Protein AF-X1AH48-F1 (afdb_monomer_lite)

InterPro domains:
  IPR000189 Prokaryotic transglycosylase, active site [PS00922] (141-169)
  IPR008258 Transglycosylase SLT domain 1 [PF01464] (123-173)
  IPR023346 Lysozyme-like domain superfamily [SSF53955] (115-172)

pLDDT: mean 82.75, std 16.66, range [36.75, 97.62]

Radius of gyration: 17.1 Å; chains: 1; bounding box: 39×34×50 Å

Structure (mmCIF, N/CA/C/O backbone):
data_AF-X1AH48-F1
#
_entry.id   AF-X1AH48-F1
#
loop_
_atom_site.group_PDB
_atom_site.id
_atom_site.type_symbol
_atom_site.label_atom_id
_atom_site.label_alt_id
_atom_site.label_comp_id
_atom_site.label_asym_id
_atom_site.label_entity_id
_atom_site.label_seq_id
_atom_site.pdbx_PDB_ins_code
_atom_site.Cartn_x
_atom_site.Cartn_y
_atom_site.Cartn_z
_atom_site.occupancy
_atom_site.B_iso_or_equiv
_atom_site.auth_seq_id
_atom_site.auth_comp_id
_atom_site.auth_asym_id
_atom_site.auth_atom_id
_atom_site.pdbx_PDB_model_num
ATOM 1 N N . MET A 1 1 ? 2.674 -12.022 2.367 1.00 48.47 1 MET A N 1
ATOM 2 C CA . MET A 1 1 ? 2.889 -10.563 2.334 1.00 48.47 1 MET A CA 1
ATOM 3 C C . MET A 1 1 ? 1.530 -9.894 2.253 1.00 48.47 1 MET A C 1
ATOM 5 O O . MET A 1 1 ? 0.633 -10.504 1.686 1.00 48.47 1 MET A O 1
ATOM 9 N N . ALA A 1 2 ? 1.358 -8.736 2.884 1.00 58.75 2 ALA A N 1
ATOM 10 C CA . ALA A 1 2 ? 0.076 -8.053 2.930 1.00 58.75 2 ALA A CA 1
ATOM 11 C C . ALA A 1 2 ? -0.085 -7.168 1.695 1.00 58.75 2 ALA A C 1
ATOM 13 O O . ALA A 1 2 ? 0.732 -6.282 1.472 1.00 58.75 2 ALA A O 1
ATOM 14 N N . ILE A 1 3 ? -1.109 -7.449 0.903 1.00 69.62 3 ILE A N 1
ATOM 15 C CA . ILE A 1 3 ? -1.494 -6.668 -0.268 1.00 69.62 3 ILE A CA 1
ATOM 16 C C . ILE A 1 3 ? -2.834 -6.050 0.117 1.00 69.62 3 ILE A C 1
ATOM 18 O O . ILE A 1 3 ? -3.700 -6.784 0.606 1.00 69.62 3 ILE A O 1
ATOM 22 N N . ALA A 1 4 ? -2.992 -4.734 -0.042 1.00 74.94 4 ALA A N 1
ATOM 23 C CA . ALA A 1 4 ? -4.319 -4.142 0.064 1.00 74.94 4 ALA A CA 1
ATOM 24 C C . ALA A 1 4 ? -5.151 -4.735 -1.068 1.00 74.94 4 ALA A C 1
ATOM 26 O O . ALA A 1 4 ? -4.715 -4.742 -2.224 1.00 74.94 4 ALA A O 1
ATOM 27 N N . LYS A 1 5 ? -6.312 -5.302 -0.750 1.00 77.38 5 LYS A N 1
ATOM 28 C CA . LYS A 1 5 ? -7.127 -5.886 -1.811 1.00 77.38 5 LYS A CA 1
ATOM 29 C C . LYS A 1 5 ? -7.558 -4.777 -2.763 1.00 77.38 5 LYS A C 1
ATOM 31 O O . LYS A 1 5 ? -7.806 -3.664 -2.321 1.00 77.38 5 LYS A O 1
ATOM 36 N N . LEU A 1 6 ? -7.714 -5.091 -4.048 1.00 71.31 6 LEU A N 1
ATOM 37 C CA . LEU A 1 6 ? -8.182 -4.109 -5.033 1.00 71.31 6 LEU A CA 1
ATOM 38 C C . LEU A 1 6 ? -9.496 -3.429 -4.610 1.00 71.31 6 LEU A C 1
ATOM 40 O O . LEU A 1 6 ? -9.650 -2.236 -4.814 1.00 71.31 6 LEU A O 1
ATOM 44 N N . GLU A 1 7 ? -10.402 -4.172 -3.970 1.00 77.56 7 GLU A N 1
ATOM 45 C CA . GLU A 1 7 ? -11.670 -3.661 -3.422 1.00 77.56 7 GLU A CA 1
ATOM 46 C C . GLU A 1 7 ? -11.500 -2.671 -2.255 1.00 77.56 7 GLU A C 1
ATOM 48 O O . GLU A 1 7 ? -12.427 -1.946 -1.924 1.00 77.56 7 GLU A O 1
ATOM 53 N N . GLU A 1 8 ? -10.327 -2.635 -1.623 1.00 83.56 8 GLU A N 1
ATOM 54 C CA . GLU A 1 8 ? -10.000 -1.741 -0.507 1.00 83.56 8 GLU A CA 1
ATOM 55 C C . GLU A 1 8 ? -9.279 -0.468 -0.982 1.00 83.56 8 GLU A C 1
ATOM 57 O O . GLU A 1 8 ? -9.032 0.437 -0.184 1.00 83.56 8 GLU A O 1
ATOM 62 N N . ILE A 1 9 ? -8.900 -0.394 -2.258 1.00 82.88 9 ILE A N 1
ATOM 63 C CA . ILE A 1 9 ? -8.251 0.769 -2.864 1.00 82.88 9 ILE A CA 1
ATOM 64 C C . ILE A 1 9 ? -9.329 1.761 -3.278 1.00 82.88 9 ILE A C 1
ATOM 66 O O . ILE A 1 9 ? -10.312 1.367 -3.892 1.00 82.88 9 ILE A O 1
ATOM 70 N N . ASP A 1 10 ? -9.127 3.050 -3.008 1.00 85.38 10 ASP A N 1
ATOM 71 C CA . ASP A 1 10 ? -9.988 4.081 -3.588 1.00 85.38 10 ASP A CA 1
ATOM 72 C C . ASP A 1 10 ? -9.914 4.037 -5.133 1.00 85.38 10 ASP A C 1
ATOM 74 O O . ASP A 1 10 ? -8.866 4.390 -5.697 1.00 85.38 10 ASP A O 1
ATOM 78 N N . PRO A 1 11 ? -11.004 3.656 -5.830 1.00 74.00 11 PRO A N 1
ATOM 79 C CA . PRO A 1 11 ? -11.005 3.521 -7.286 1.00 74.00 11 PRO A CA 1
ATOM 80 C C . PRO A 1 11 ? -10.757 4.863 -7.978 1.00 74.00 11 PRO A C 1
ATOM 82 O O . PRO A 1 11 ? -10.015 4.941 -8.956 1.00 74.00 11 PRO A O 1
ATOM 85 N N . ASN A 1 12 ? -11.272 5.947 -7.395 1.00 76.69 12 ASN A N 1
ATOM 86 C CA . ASN A 1 12 ? -11.075 7.288 -7.916 1.00 76.69 12 ASN A CA 1
ATOM 87 C C . ASN A 1 12 ? -9.664 7.796 -7.623 1.00 76.69 12 ASN A C 1
ATOM 89 O O . ASN A 1 12 ? -9.237 8.760 -8.245 1.00 76.69 12 ASN A O 1
ATOM 93 N N . TYR A 1 13 ? -8.924 7.232 -6.663 1.00 75.75 13 TYR A N 1
ATOM 94 C CA . TYR A 1 13 ? -7.581 7.729 -6.370 1.00 75.75 13 TYR A CA 1
ATOM 95 C C . TYR A 1 13 ? -6.615 7.435 -7.508 1.00 75.75 13 TYR A C 1
ATOM 97 O O . TYR A 1 13 ? -5.884 8.329 -7.916 1.00 75.75 13 TYR A O 1
ATOM 105 N N . ILE A 1 14 ? -6.642 6.216 -8.047 1.00 63.84 14 ILE A N 1
ATOM 106 C CA . ILE A 1 14 ? -5.774 5.827 -9.162 1.00 63.84 14 ILE A CA 1
ATOM 107 C C . ILE A 1 14 ? -6.168 6.575 -10.441 1.00 63.84 14 ILE A C 1
ATOM 109 O O . ILE A 1 14 ? -5.302 7.160 -11.086 1.00 63.84 14 ILE A O 1
ATOM 113 N N . GLU A 1 15 ? -7.463 6.644 -10.759 1.00 61.19 15 GLU A N 1
ATOM 114 C CA . GLU A 1 15 ? -7.953 7.362 -11.946 1.00 61.19 15 GLU A CA 1
ATOM 115 C C . GLU A 1 15 ? -7.700 8.873 -11.856 1.00 61.19 15 GLU A C 1
ATOM 117 O O . GLU A 1 15 ? -7.175 9.468 -12.791 1.00 61.19 15 GLU A O 1
ATOM 122 N N . ASN A 1 16 ? -7.956 9.509 -10.705 1.00 60.53 16 ASN A N 1
ATOM 123 C CA . ASN A 1 16 ? -7.671 10.938 -10.541 1.00 60.53 16 ASN A CA 1
ATOM 124 C C . ASN A 1 16 ? -6.176 11.250 -10.545 1.00 60.53 16 ASN A C 1
ATOM 126 O O . ASN A 1 16 ? -5.812 12.386 -10.859 1.00 60.53 16 ASN A O 1
ATOM 130 N N . LEU A 1 17 ? -5.317 10.296 -10.165 1.00 59.16 17 LEU A N 1
ATOM 131 C CA . LEU A 1 17 ? -3.884 10.440 -10.386 1.00 59.16 17 LEU A CA 1
ATOM 132 C C . LEU A 1 17 ? -3.648 10.562 -11.894 1.00 59.16 17 LEU A C 1
ATOM 134 O O . LEU A 1 17 ? -3.119 11.593 -12.310 1.00 59.16 17 LEU A O 1
ATOM 138 N N . GLU A 1 18 ? -4.114 9.592 -12.684 1.00 54.66 18 GLU A N 1
ATOM 139 C CA . GLU A 1 18 ? -3.952 9.537 -14.146 1.00 54.66 18 GLU A CA 1
ATOM 140 C C . GLU A 1 18 ? -4.571 10.740 -14.890 1.00 54.66 18 GLU A C 1
ATOM 142 O O . GLU A 1 18 ? -3.954 11.244 -15.827 1.00 54.66 18 GLU A O 1
ATOM 147 N N . GLU A 1 19 ? -5.716 11.271 -14.444 1.00 49.91 19 GLU A N 1
ATOM 148 C CA . GLU A 1 19 ? -6.400 12.412 -15.082 1.00 49.91 19 GLU A CA 1
ATOM 149 C C . GLU A 1 19 ? -5.853 13.800 -14.688 1.00 49.91 19 GLU A C 1
ATOM 151 O O . GLU A 1 19 ? -5.874 14.721 -15.505 1.00 49.91 19 GLU A O 1
ATOM 156 N N . ASN A 1 20 ? -5.357 13.996 -13.455 1.00 44.59 20 ASN A N 1
ATOM 157 C CA . ASN A 1 20 ? -4.964 15.323 -12.936 1.00 44.59 20 ASN A CA 1
ATOM 158 C C . ASN A 1 20 ? -3.458 15.599 -12.980 1.00 44.59 20 ASN A C 1
ATOM 160 O O . ASN A 1 20 ? -2.926 16.372 -12.169 1.00 44.59 20 ASN A O 1
ATOM 164 N N . SER A 1 21 ? -2.746 14.972 -13.907 1.00 44.09 21 SER A N 1
ATOM 165 C CA . SER A 1 21 ? -1.327 15.242 -14.085 1.00 44.09 21 SER A CA 1
ATOM 166 C C . SER A 1 21 ? -0.834 14.921 -15.486 1.00 44.09 21 SER A C 1
ATOM 168 O O . SER A 1 21 ? -1.432 14.159 -16.240 1.00 44.09 21 SER A O 1
ATOM 170 N N . ASP A 1 22 ? 0.338 15.462 -15.787 1.00 43.31 22 ASP A N 1
ATOM 171 C CA . ASP A 1 22 ? 1.179 15.080 -16.913 1.00 43.31 22 ASP A CA 1
ATOM 172 C C . ASP A 1 22 ? 1.667 13.596 -16.788 1.00 43.31 22 ASP A C 1
ATOM 174 O O . ASP A 1 22 ? 2.745 13.277 -17.276 1.00 43.31 22 ASP A O 1
ATOM 178 N N . TYR A 1 23 ? 0.939 12.637 -16.173 1.00 36.75 23 TYR A N 1
ATOM 179 C CA . TYR A 1 23 ? 1.356 11.212 -16.113 1.00 36.75 23 TYR A CA 1
ATOM 180 C C . TYR A 1 23 ? 1.522 10.592 -17.502 1.00 36.75 23 TYR A C 1
ATOM 182 O O . TYR A 1 23 ? 2.475 9.844 -17.711 1.00 36.75 23 TYR A O 1
ATOM 190 N N . ASN A 1 24 ? 0.677 10.955 -18.474 1.00 37.06 24 ASN A N 1
ATOM 191 C CA . ASN A 1 24 ? 0.877 10.557 -19.876 1.00 37.06 24 ASN A CA 1
ATOM 192 C C . ASN A 1 24 ? 2.176 11.138 -20.467 1.00 37.06 24 ASN A C 1
ATOM 194 O O . ASN A 1 24 ? 2.711 10.613 -21.434 1.00 37.06 24 ASN A O 1
ATOM 198 N N . LYS A 1 25 ? 2.718 12.209 -19.878 1.00 38.44 25 LYS A N 1
ATOM 199 C CA . LYS A 1 25 ? 4.025 12.788 -20.214 1.00 38.44 25 LYS A CA 1
ATOM 200 C C . LYS A 1 25 ? 5.165 12.133 -19.431 1.00 38.44 25 LYS A C 1
ATOM 202 O O . LYS A 1 25 ? 6.274 12.060 -19.938 1.00 38.44 25 LYS A O 1
ATOM 207 N N . ILE A 1 26 ? 4.896 11.575 -18.251 1.00 38.53 26 ILE A N 1
ATOM 208 C CA . ILE A 1 26 ? 5.845 10.739 -17.500 1.00 38.53 26 ILE A CA 1
ATOM 209 C C . ILE A 1 26 ? 6.044 9.380 -18.196 1.00 38.53 26 ILE A C 1
ATOM 211 O O . ILE A 1 26 ? 7.179 8.910 -18.257 1.00 38.53 26 ILE A O 1
ATOM 215 N N . GLU A 1 27 ? 5.007 8.809 -18.828 1.00 40.44 27 GLU A N 1
ATOM 216 C CA . GLU A 1 27 ? 5.172 7.709 -19.803 1.00 40.44 27 GLU A CA 1
ATOM 217 C C . GLU A 1 27 ? 6.097 8.099 -20.972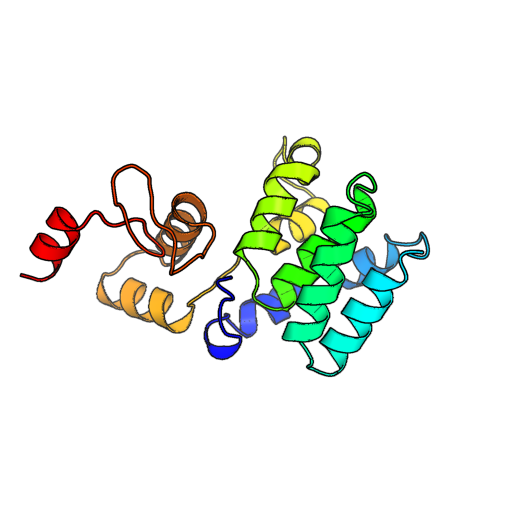 1.00 40.44 27 GLU A C 1
ATOM 219 O O . GLU A 1 27 ? 6.803 7.251 -21.513 1.00 40.44 27 GLU A O 1
ATOM 224 N N . ILE A 1 28 ? 6.142 9.385 -21.338 1.00 38.66 28 ILE A N 1
ATOM 225 C CA . ILE A 1 28 ? 7.011 9.915 -22.402 1.00 38.66 28 ILE A CA 1
ATOM 226 C C . ILE A 1 28 ? 8.443 10.183 -21.889 1.00 38.66 28 ILE A C 1
ATOM 228 O O . ILE A 1 28 ? 9.382 10.193 -22.685 1.00 38.66 28 ILE A O 1
ATOM 232 N N . ILE A 1 29 ? 8.651 10.352 -20.577 1.00 40.12 29 ILE A N 1
ATOM 233 C CA . ILE A 1 29 ? 9.959 10.702 -19.991 1.00 40.12 29 ILE A CA 1
ATOM 234 C C . ILE A 1 29 ? 10.766 9.474 -19.554 1.00 40.12 29 ILE A C 1
ATOM 236 O O . ILE A 1 29 ? 11.995 9.555 -19.564 1.00 40.12 29 ILE A O 1
ATOM 240 N N . SER A 1 30 ? 10.153 8.290 -19.384 1.00 45.06 30 SER A N 1
ATOM 241 C CA . SER A 1 30 ? 10.891 7.007 -19.449 1.00 45.06 30 SER A CA 1
ATOM 242 C C . SER A 1 30 ? 11.275 6.655 -20.903 1.00 45.06 30 SER A C 1
ATOM 244 O O . SER A 1 30 ? 11.048 5.554 -21.401 1.00 45.06 30 SER A O 1
ATOM 246 N N . SER A 1 31 ? 11.839 7.625 -21.622 1.00 42.41 31 SER A N 1
ATOM 247 C CA . SER A 1 31 ? 12.261 7.517 -23.024 1.00 42.41 31 SER A CA 1
ATOM 248 C C . SER A 1 31 ? 13.481 6.606 -23.228 1.00 42.41 31 SER A C 1
ATOM 250 O O . SER A 1 31 ? 13.884 6.354 -24.365 1.00 42.41 31 SER A O 1
ATOM 252 N N . GLY A 1 32 ? 14.052 6.068 -22.146 1.00 50.47 32 GLY A N 1
ATOM 253 C CA . GLY A 1 32 ? 14.907 4.891 -22.195 1.00 50.47 32 GLY A CA 1
ATOM 254 C C . GLY A 1 32 ? 14.049 3.630 -22.197 1.00 50.47 32 GLY A C 1
ATOM 255 O O . GLY A 1 32 ? 13.326 3.366 -21.242 1.00 50.47 32 GLY A O 1
ATOM 256 N N . GLU A 1 33 ? 14.137 2.830 -23.257 1.00 63.72 33 GLU A N 1
ATOM 257 C CA . GLU A 1 33 ? 13.522 1.503 -23.301 1.00 63.72 33 GLU A CA 1
ATOM 258 C C . GLU A 1 33 ? 13.955 0.694 -22.065 1.00 63.72 33 GLU A C 1
ATOM 260 O O . GLU A 1 33 ? 15.127 0.328 -21.938 1.00 63.72 33 GLU A O 1
ATOM 265 N N . ILE A 1 34 ? 13.028 0.433 -21.135 1.00 77.69 34 ILE A N 1
ATOM 266 C CA . ILE A 1 34 ? 13.308 -0.389 -19.954 1.00 77.69 34 ILE A CA 1
ATOM 267 C C . ILE A 1 34 ? 13.687 -1.784 -20.443 1.00 77.69 34 ILE A C 1
ATOM 269 O O . ILE A 1 34 ? 12.862 -2.507 -21.000 1.00 77.69 34 ILE A O 1
ATOM 273 N N . LYS A 1 35 ? 14.949 -2.171 -20.244 1.00 85.56 35 LYS A N 1
ATOM 274 C CA . LYS A 1 35 ? 15.495 -3.437 -20.761 1.00 85.56 35 LYS A CA 1
ATOM 275 C C . LYS A 1 35 ? 15.180 -4.647 -19.884 1.00 85.56 35 LYS A C 1
ATOM 277 O O . LYS A 1 35 ? 15.416 -5.768 -20.322 1.00 85.56 35 LYS A O 1
ATOM 282 N N . SER A 1 36 ? 14.670 -4.440 -18.669 1.00 92.06 36 SER A N 1
ATOM 283 C CA . SER A 1 36 ? 14.370 -5.537 -17.746 1.00 92.06 36 SER A CA 1
ATOM 284 C C . SER A 1 36 ? 13.222 -6.396 -18.280 1.00 92.06 36 SER A C 1
ATOM 286 O O . SER A 1 36 ? 12.066 -5.974 -18.334 1.00 92.06 36 SER A O 1
ATOM 288 N N . GLU A 1 37 ? 13.543 -7.635 -18.648 1.00 94.44 37 GLU A N 1
ATOM 289 C CA . GLU A 1 37 ? 12.565 -8.617 -19.124 1.00 94.44 37 GLU A CA 1
ATOM 290 C C . GLU A 1 37 ? 11.556 -8.990 -18.030 1.00 94.44 37 GLU A C 1
ATOM 292 O O . GLU A 1 37 ? 10.365 -9.143 -18.303 1.00 94.44 37 GLU A O 1
ATOM 297 N N . HIS A 1 38 ? 12.006 -9.062 -16.773 1.00 95.31 38 HIS A N 1
ATOM 298 C CA . HIS A 1 38 ? 11.132 -9.303 -15.625 1.00 95.31 38 HIS A CA 1
ATOM 299 C C . HIS A 1 38 ? 10.149 -8.141 -15.414 1.00 95.31 38 HIS A C 1
ATOM 301 O O . HIS A 1 38 ? 8.968 -8.383 -15.175 1.00 95.31 38 HIS A O 1
ATOM 307 N N . TYR A 1 39 ? 10.590 -6.888 -15.582 1.00 95.31 39 TYR A N 1
ATOM 308 C CA . TYR A 1 39 ? 9.687 -5.736 -15.503 1.00 95.31 39 TYR A CA 1
ATOM 309 C C . TYR A 1 39 ? 8.651 -5.730 -16.632 1.00 95.31 39 TYR A C 1
ATOM 311 O O . TYR A 1 39 ? 7.459 -5.572 -16.367 1.00 95.31 39 TYR A O 1
ATOM 319 N N . LYS A 1 40 ? 9.077 -5.955 -17.884 1.00 94.31 40 LYS A N 1
ATOM 320 C CA . LYS A 1 40 ? 8.153 -6.053 -19.028 1.00 94.31 40 LYS A CA 1
ATOM 321 C C . LYS A 1 40 ? 7.098 -7.126 -18.782 1.00 94.31 40 LYS A C 1
ATOM 323 O O . LYS A 1 40 ? 5.906 -6.864 -18.909 1.00 94.31 40 LYS A O 1
ATOM 328 N N . LYS A 1 41 ? 7.528 -8.312 -18.343 1.00 95.56 41 LYS A N 1
ATOM 329 C CA . LYS A 1 41 ? 6.625 -9.413 -18.003 1.00 95.56 41 LYS A CA 1
ATOM 330 C C . LYS A 1 41 ? 5.663 -9.043 -16.873 1.00 95.56 41 LYS A C 1
ATOM 332 O O . LYS A 1 41 ? 4.479 -9.343 -16.978 1.00 95.56 41 LYS A O 1
ATOM 337 N N . ALA A 1 42 ? 6.140 -8.373 -15.824 1.00 95.50 42 ALA A N 1
ATOM 338 C CA . ALA A 1 42 ? 5.286 -7.898 -14.740 1.00 95.50 42 ALA A CA 1
ATOM 339 C C . ALA A 1 42 ? 4.201 -6.932 -15.240 1.00 95.50 42 ALA A C 1
ATOM 341 O O . ALA A 1 42 ? 3.040 -7.066 -14.854 1.00 95.50 42 ALA A O 1
ATOM 342 N N . LYS A 1 43 ? 4.566 -5.991 -16.121 1.00 92.19 43 LYS A N 1
ATOM 343 C CA . LYS A 1 43 ? 3.632 -5.028 -16.720 1.00 92.19 43 LYS A CA 1
ATOM 344 C C . LYS A 1 43 ? 2.550 -5.735 -17.539 1.00 92.19 43 LYS A C 1
ATOM 346 O O . LYS A 1 43 ? 1.373 -5.450 -17.343 1.00 92.19 43 LYS A O 1
ATOM 351 N N . GLU A 1 44 ? 2.928 -6.693 -18.384 1.00 93.06 44 GLU A N 1
ATOM 352 C CA . GLU A 1 44 ? 1.968 -7.492 -19.162 1.00 93.06 44 GLU A CA 1
ATOM 353 C C . GLU A 1 44 ? 1.033 -8.307 -18.259 1.00 93.06 44 GLU A C 1
ATOM 355 O O . GLU A 1 44 ? -0.184 -8.293 -18.435 1.00 93.06 44 GLU A O 1
ATOM 360 N N . LEU A 1 45 ? 1.579 -8.979 -17.240 1.00 92.38 45 LEU A N 1
ATOM 361 C CA . LEU A 1 45 ? 0.780 -9.740 -16.276 1.00 92.38 45 LEU A CA 1
ATOM 362 C C . LEU A 1 45 ? -0.224 -8.850 -15.538 1.00 92.38 45 LEU A C 1
ATOM 364 O O . LEU A 1 45 ? -1.375 -9.249 -15.374 1.00 92.38 45 LEU A O 1
ATOM 368 N N . PHE A 1 46 ? 0.186 -7.644 -15.138 1.00 89.56 46 PHE A N 1
ATOM 369 C CA . PHE A 1 46 ? -0.700 -6.666 -14.510 1.00 89.56 46 PHE A CA 1
ATOM 370 C C . PHE A 1 46 ? -1.844 -6.250 -15.442 1.00 89.56 46 PHE A C 1
ATOM 372 O O . PHE A 1 46 ? -3.002 -6.296 -15.036 1.00 89.56 46 PHE A O 1
ATOM 379 N N . VAL A 1 47 ? -1.542 -5.912 -16.702 1.00 87.75 47 VAL A N 1
ATOM 380 C CA . VAL A 1 47 ? -2.557 -5.543 -17.709 1.00 87.75 47 VAL A CA 1
ATOM 381 C C . VAL A 1 47 ? -3.562 -6.676 -17.936 1.00 87.75 47 VAL A C 1
ATOM 383 O O . VAL A 1 47 ? -4.753 -6.430 -18.113 1.00 87.75 47 VAL A O 1
ATOM 386 N N . LEU A 1 48 ? -3.102 -7.926 -17.878 1.00 90.12 48 LEU A N 1
ATOM 387 C CA . LEU A 1 48 ? -3.944 -9.117 -17.994 1.00 90.12 48 LEU A CA 1
ATOM 388 C C . LEU A 1 48 ? -4.711 -9.469 -16.700 1.00 90.12 48 LEU A C 1
ATOM 390 O O . LEU A 1 48 ? -5.466 -10.441 -16.687 1.00 90.12 48 LEU A O 1
ATOM 394 N N . GLY A 1 49 ? -4.530 -8.709 -15.616 1.00 86.38 49 GLY A N 1
ATOM 395 C CA . GLY A 1 49 ? -5.185 -8.923 -14.321 1.00 86.38 49 GLY A CA 1
ATOM 396 C C . GLY A 1 49 ? -4.514 -9.968 -13.419 1.00 86.38 49 GLY A C 1
ATOM 397 O O . GLY A 1 49 ? -5.014 -10.258 -12.330 1.00 86.38 49 GLY A O 1
ATOM 398 N N . PHE A 1 50 ? -3.364 -10.521 -13.815 1.00 90.44 50 PHE A N 1
ATOM 399 C CA . PHE A 1 50 ? -2.582 -11.480 -13.027 1.00 90.44 50 PHE A CA 1
ATOM 400 C C . PHE A 1 50 ? -1.696 -10.768 -11.992 1.00 90.44 50 PHE A C 1
ATOM 402 O O . PHE A 1 50 ? -0.469 -10.868 -12.005 1.00 90.44 50 PHE A O 1
ATOM 409 N N . ASN A 1 51 ? -2.322 -10.040 -11.062 1.00 88.56 51 ASN A N 1
ATOM 410 C CA . ASN A 1 51 ? -1.618 -9.172 -10.109 1.00 88.56 51 ASN A CA 1
ATOM 411 C C . ASN A 1 51 ? -0.622 -9.915 -9.216 1.00 88.56 51 ASN A C 1
ATOM 413 O O . ASN A 1 51 ? 0.458 -9.402 -8.941 1.00 88.56 51 ASN A O 1
ATOM 417 N N . TYR A 1 52 ? -0.960 -11.127 -8.770 1.00 90.62 52 TYR A N 1
ATOM 418 C CA . TYR A 1 52 ? -0.056 -11.921 -7.937 1.00 90.62 52 TYR A CA 1
ATOM 419 C C . TYR A 1 52 ? 1.227 -12.296 -8.691 1.00 90.62 52 TYR A C 1
ATOM 421 O O . TYR A 1 52 ? 2.326 -12.174 -8.150 1.00 90.62 52 TYR A O 1
ATOM 429 N N . ASP A 1 53 ? 1.095 -12.697 -9.956 1.00 93.75 53 ASP A N 1
ATOM 430 C CA . ASP A 1 53 ? 2.234 -13.042 -10.803 1.00 93.75 53 ASP A CA 1
ATOM 431 C C . ASP A 1 53 ? 3.051 -11.801 -11.168 1.00 93.75 53 ASP A C 1
ATOM 433 O O . ASP A 1 53 ? 4.279 -11.838 -11.099 1.00 93.75 53 ASP A O 1
ATOM 437 N N . ALA A 1 54 ? 2.386 -10.677 -11.458 1.00 93.44 54 ALA A N 1
ATOM 438 C CA . ALA A 1 54 ? 3.049 -9.393 -11.665 1.00 93.44 54 ALA A CA 1
ATOM 439 C C . ALA A 1 54 ? 3.906 -9.005 -10.450 1.00 93.44 54 ALA A C 1
ATOM 441 O O . ALA A 1 54 ? 5.088 -8.701 -10.594 1.00 93.44 54 ALA A O 1
ATOM 442 N N . ILE A 1 55 ? 3.347 -9.103 -9.240 1.00 93.81 55 ILE A N 1
ATOM 443 C CA . ILE A 1 55 ? 4.057 -8.842 -7.981 1.00 93.81 55 ILE A CA 1
ATOM 444 C C . ILE A 1 55 ? 5.279 -9.758 -7.818 1.00 93.81 55 ILE A C 1
ATOM 446 O O . ILE A 1 55 ? 6.338 -9.294 -7.390 1.00 93.81 55 ILE A O 1
ATOM 450 N N . ASN A 1 56 ? 5.157 -11.045 -8.151 1.00 94.88 56 ASN A N 1
ATOM 451 C CA . ASN A 1 56 ? 6.278 -11.983 -8.063 1.00 94.88 56 ASN A CA 1
ATOM 452 C C . ASN A 1 56 ? 7.415 -11.605 -9.022 1.00 94.88 56 ASN A C 1
ATOM 454 O O . ASN A 1 56 ? 8.580 -11.652 -8.631 1.00 94.88 56 ASN A O 1
ATOM 458 N N . GLU A 1 57 ? 7.089 -11.190 -10.247 1.00 97.12 57 GLU A N 1
ATOM 459 C CA . GLU A 1 57 ? 8.080 -10.704 -11.212 1.00 97.12 57 GLU A CA 1
ATOM 460 C C . GLU A 1 57 ? 8.745 -9.402 -10.738 1.00 97.12 57 GLU A C 1
ATOM 462 O O . GLU A 1 57 ? 9.972 -9.294 -10.763 1.00 97.12 57 GLU A O 1
ATOM 467 N N . LEU A 1 58 ? 7.976 -8.448 -10.200 1.00 95.50 58 LEU A N 1
ATOM 468 C CA . LEU A 1 58 ? 8.520 -7.206 -9.637 1.00 95.50 58 LEU A CA 1
ATOM 469 C C . LEU A 1 58 ? 9.492 -7.448 -8.481 1.00 95.50 58 LEU A C 1
ATOM 471 O O . LEU A 1 58 ? 10.503 -6.757 -8.362 1.00 95.50 58 LEU A O 1
ATOM 475 N N . GLU A 1 59 ? 9.227 -8.443 -7.635 1.00 95.31 59 GLU A N 1
ATOM 476 C CA . GLU A 1 59 ? 10.155 -8.814 -6.566 1.00 95.31 59 GLU A CA 1
ATOM 477 C C . GLU A 1 59 ? 11.486 -9.334 -7.104 1.00 95.31 59 GLU A C 1
ATOM 479 O O . GLU A 1 59 ? 12.529 -9.087 -6.496 1.00 95.31 59 GLU A O 1
ATOM 484 N N . ILE A 1 60 ? 11.475 -10.027 -8.245 1.00 95.94 60 ILE A N 1
ATOM 485 C CA . ILE A 1 60 ? 12.707 -10.467 -8.899 1.00 95.94 60 ILE A CA 1
ATOM 486 C C . ILE A 1 60 ? 13.507 -9.247 -9.362 1.00 95.94 60 ILE A C 1
ATOM 488 O O . ILE A 1 60 ? 14.700 -9.173 -9.057 1.00 95.94 60 ILE A O 1
ATOM 492 N N . VAL A 1 61 ? 12.855 -8.273 -10.010 1.00 95.75 61 VAL A N 1
ATOM 493 C CA . VAL A 1 61 ? 13.494 -7.016 -10.445 1.00 95.75 61 VAL A CA 1
ATOM 494 C C . VAL A 1 61 ? 14.086 -6.276 -9.243 1.00 95.75 61 VAL A C 1
ATOM 496 O O . VAL A 1 61 ? 15.280 -5.984 -9.217 1.00 95.75 61 VAL A O 1
ATOM 499 N N . LYS A 1 62 ? 13.289 -6.065 -8.188 1.00 94.44 62 LYS A N 1
ATOM 500 C CA . LYS A 1 62 ? 13.701 -5.378 -6.952 1.00 94.44 62 LYS A CA 1
ATOM 501 C C . LYS A 1 62 ? 14.869 -6.065 -6.234 1.00 94.44 62 LYS A C 1
ATOM 503 O O . LYS A 1 62 ? 15.593 -5.414 -5.491 1.00 94.44 62 LYS A O 1
ATOM 508 N N . ASN A 1 63 ? 15.059 -7.372 -6.405 1.00 93.38 63 ASN A N 1
ATOM 509 C CA . ASN A 1 63 ? 16.160 -8.098 -5.766 1.00 93.38 63 ASN A CA 1
ATOM 510 C C . ASN A 1 63 ? 17.422 -8.176 -6.640 1.00 93.38 63 ASN A C 1
ATOM 512 O O . ASN A 1 63 ? 18.521 -8.245 -6.095 1.00 93.38 63 ASN A O 1
ATOM 516 N N . LYS A 1 64 ? 17.283 -8.199 -7.972 1.00 94.06 64 LYS A N 1
ATOM 517 C CA . LYS A 1 64 ? 18.406 -8.424 -8.904 1.00 94.06 64 LYS A CA 1
ATOM 518 C C . LYS A 1 64 ? 18.909 -7.161 -9.601 1.00 94.06 64 LYS A C 1
ATOM 520 O O . LYS A 1 64 ? 20.084 -7.094 -9.943 1.00 94.06 64 LYS A O 1
ATOM 525 N N . GLU A 1 65 ? 18.036 -6.185 -9.818 1.00 92.38 65 GLU A N 1
ATOM 526 C CA . GLU A 1 65 ? 18.278 -5.002 -10.659 1.00 92.38 65 GLU A CA 1
ATOM 527 C C . GLU A 1 65 ? 18.134 -3.697 -9.852 1.00 92.38 65 GLU A C 1
ATOM 529 O O . GLU A 1 65 ? 17.875 -2.624 -10.381 1.00 92.38 65 GLU A O 1
ATOM 534 N N . ASN A 1 66 ? 18.328 -3.782 -8.537 1.00 88.56 66 ASN A N 1
ATOM 535 C CA . ASN A 1 66 ? 18.029 -2.731 -7.562 1.00 88.56 66 ASN A CA 1
ATOM 536 C C . ASN A 1 66 ? 18.962 -1.507 -7.584 1.00 88.56 66 ASN A C 1
ATOM 538 O O . ASN A 1 66 ? 18.762 -0.579 -6.800 1.00 88.56 66 ASN A O 1
ATOM 542 N N . ASN A 1 67 ? 19.986 -1.525 -8.438 1.00 87.75 67 ASN A N 1
ATOM 543 C CA . ASN A 1 67 ? 20.923 -0.420 -8.638 1.00 87.75 67 ASN A CA 1
ATOM 544 C C . ASN A 1 67 ? 20.421 0.587 -9.684 1.00 87.75 67 ASN A C 1
ATOM 546 O O . ASN A 1 67 ? 20.905 1.717 -9.721 1.00 87.75 67 ASN A O 1
ATOM 550 N N . ASP A 1 68 ? 19.472 0.186 -10.533 1.00 88.12 68 ASP A N 1
ATOM 551 C CA . ASP A 1 68 ? 18.856 1.060 -11.526 1.00 88.12 68 ASP A CA 1
ATOM 552 C C . ASP A 1 68 ? 17.737 1.876 -10.861 1.00 88.12 68 ASP A C 1
ATOM 554 O O . ASP A 1 68 ? 16.636 1.382 -10.610 1.00 88.12 68 ASP A O 1
ATOM 558 N N . LYS A 1 69 ? 18.047 3.132 -10.515 1.00 83.62 69 LYS A N 1
ATOM 559 C CA . LYS A 1 69 ? 17.119 4.023 -9.803 1.00 83.62 69 LYS A CA 1
ATOM 560 C C . LYS A 1 69 ? 15.853 4.294 -10.617 1.00 83.62 69 LYS A C 1
ATOM 562 O O . LYS A 1 69 ? 14.771 4.272 -10.038 1.00 83.62 69 LYS A O 1
ATOM 567 N N . GLU A 1 70 ? 15.974 4.523 -11.924 1.00 83.31 70 GLU A N 1
ATOM 568 C CA . GLU A 1 70 ? 14.830 4.806 -12.801 1.00 83.31 70 GLU A CA 1
ATOM 569 C C . GLU A 1 70 ? 13.900 3.591 -12.879 1.00 83.31 70 GLU A C 1
ATO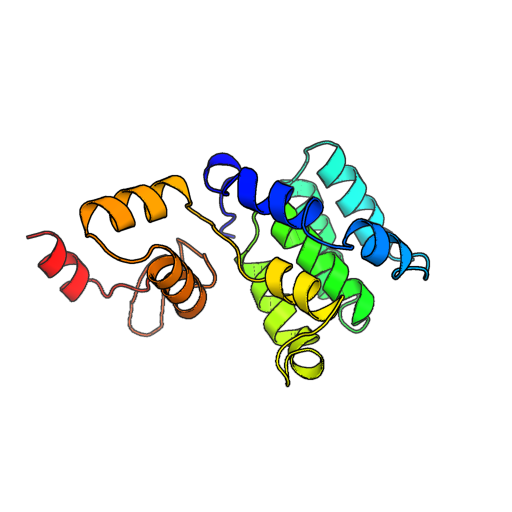M 571 O O . GLU A 1 70 ? 12.692 3.717 -12.667 1.00 83.31 70 GLU A O 1
ATOM 576 N N . LEU A 1 71 ? 14.469 2.392 -13.046 1.00 89.12 71 LEU A N 1
ATOM 577 C CA . LEU A 1 71 ? 13.712 1.142 -12.995 1.00 89.12 71 LEU A CA 1
ATOM 578 C C . LEU A 1 71 ? 13.023 0.936 -11.642 1.00 89.12 71 LEU A C 1
ATOM 580 O O . LEU A 1 71 ? 11.876 0.494 -11.597 1.00 89.12 71 LEU A O 1
ATOM 584 N N . MET A 1 72 ? 13.685 1.262 -10.528 1.00 89.69 72 MET A N 1
ATOM 585 C CA . MET A 1 72 ? 13.071 1.137 -9.202 1.00 89.69 72 MET A CA 1
ATOM 586 C C . MET A 1 72 ? 11.868 2.062 -9.027 1.00 89.69 72 MET A C 1
ATOM 588 O O . MET A 1 72 ? 10.882 1.637 -8.426 1.00 89.69 72 MET A O 1
ATOM 592 N N . VAL A 1 73 ? 11.888 3.277 -9.585 1.00 84.81 73 VAL A N 1
ATOM 593 C CA . VAL A 1 73 ? 10.708 4.161 -9.573 1.00 84.81 73 VAL A CA 1
ATOM 594 C C . VAL A 1 73 ? 9.527 3.501 -10.284 1.00 84.81 73 VAL A C 1
ATOM 596 O O . VAL A 1 73 ? 8.422 3.471 -9.742 1.00 84.81 73 VAL A O 1
ATOM 599 N N . GLU A 1 74 ? 9.767 2.911 -11.452 1.00 87.56 74 GLU A N 1
ATOM 600 C CA . GLU A 1 74 ? 8.741 2.216 -12.236 1.00 87.56 74 GLU A CA 1
ATOM 601 C C . GLU A 1 74 ? 8.212 0.953 -11.538 1.00 87.56 74 GLU A C 1
ATOM 603 O O . GLU A 1 74 ? 7.001 0.732 -11.461 1.00 87.56 74 GLU A O 1
ATOM 608 N N . VAL A 1 75 ? 9.097 0.168 -10.917 1.00 92.12 75 VAL A N 1
ATOM 609 C CA . VAL A 1 75 ? 8.717 -0.970 -10.063 1.00 92.12 75 VAL A CA 1
ATOM 610 C C . VAL A 1 75 ? 7.843 -0.510 -8.890 1.00 92.12 75 VAL A C 1
ATOM 612 O O . VAL A 1 75 ? 6.831 -1.143 -8.590 1.00 92.12 75 VAL A O 1
ATOM 615 N N . GLY A 1 76 ? 8.191 0.608 -8.245 1.00 90.44 76 GLY A N 1
ATOM 616 C CA . GLY A 1 76 ? 7.406 1.201 -7.160 1.00 90.44 76 GLY A CA 1
ATOM 617 C C . GLY A 1 76 ? 6.000 1.613 -7.597 1.00 90.44 76 GLY A C 1
ATOM 618 O O . GLY A 1 76 ? 5.028 1.275 -6.917 1.00 90.44 76 GLY A O 1
ATOM 619 N N . LYS A 1 77 ? 5.880 2.273 -8.756 1.00 86.88 77 LYS A N 1
ATOM 620 C CA . LYS A 1 77 ? 4.584 2.634 -9.354 1.00 86.88 77 LYS A CA 1
ATOM 621 C C . LYS A 1 77 ? 3.733 1.398 -9.653 1.00 86.88 77 LYS A C 1
ATOM 623 O O . LYS A 1 77 ? 2.536 1.399 -9.378 1.00 86.88 77 LYS A O 1
ATOM 628 N N . LEU A 1 78 ? 4.327 0.325 -10.178 1.00 89.56 78 LEU A N 1
ATOM 629 C CA . LEU A 1 78 ? 3.572 -0.888 -10.503 1.00 89.56 78 LEU A CA 1
ATOM 630 C C . LEU A 1 78 ? 3.168 -1.686 -9.247 1.00 89.56 78 LEU A C 1
ATOM 632 O O . LEU A 1 78 ? 2.048 -2.196 -9.180 1.00 89.56 78 LEU A O 1
ATOM 636 N N . PHE A 1 79 ? 3.998 -1.712 -8.195 1.00 91.31 79 PHE A N 1
ATOM 637 C CA . PHE A 1 79 ? 3.567 -2.212 -6.878 1.00 91.31 79 PHE A CA 1
ATOM 638 C C . PHE A 1 79 ? 2.372 -1.430 -6.335 1.00 91.31 79 PHE A C 1
ATOM 640 O O . PHE A 1 79 ? 1.418 -2.015 -5.832 1.00 91.31 79 PHE A O 1
ATOM 647 N N . PHE A 1 80 ? 2.379 -0.109 -6.489 1.00 88.25 80 PHE A N 1
ATOM 648 C CA . PHE A 1 80 ? 1.262 0.720 -6.067 1.00 88.25 80 PHE A CA 1
ATOM 649 C C . PHE A 1 80 ? -0.025 0.397 -6.842 1.00 88.25 80 PHE A C 1
ATOM 651 O O . PHE A 1 80 ? -1.067 0.177 -6.226 1.00 88.25 80 PHE A O 1
ATOM 658 N N . LYS A 1 81 ? 0.056 0.281 -8.176 1.00 85.19 81 LYS A N 1
ATOM 659 C CA . LYS A 1 81 ? -1.086 -0.091 -9.033 1.00 85.19 81 LYS A CA 1
ATOM 660 C C . LYS A 1 81 ? -1.647 -1.485 -8.726 1.00 85.19 81 LYS A C 1
ATOM 662 O O . LYS A 1 81 ? -2.838 -1.716 -8.894 1.00 85.19 81 LYS A O 1
ATOM 667 N N . THR A 1 82 ? -0.813 -2.405 -8.242 1.00 85.88 82 THR A N 1
ATOM 668 C CA . THR A 1 82 ? -1.239 -3.754 -7.821 1.00 85.88 82 THR A CA 1
ATOM 669 C C . THR A 1 82 ? -1.813 -3.812 -6.398 1.00 85.88 82 THR A C 1
ATOM 671 O O . THR A 1 82 ? -2.251 -4.880 -5.973 1.00 85.88 82 THR A O 1
ATOM 674 N N . GLY A 1 83 ? -1.826 -2.696 -5.656 1.00 86.56 83 GLY A N 1
ATOM 675 C CA . GLY A 1 83 ? -2.284 -2.638 -4.261 1.00 86.56 83 GLY A CA 1
ATOM 676 C C . GLY A 1 83 ? -1.225 -3.009 -3.220 1.00 86.56 83 GLY A C 1
ATOM 677 O O . GLY A 1 83 ? -1.507 -3.039 -2.020 1.00 86.56 83 GLY A O 1
ATOM 678 N N . ASP A 1 84 ? 0.018 -3.271 -3.633 1.00 90.81 84 ASP A N 1
ATOM 679 C CA . ASP A 1 84 ? 1.126 -3.536 -2.715 1.00 90.81 84 ASP A CA 1
ATOM 680 C C . ASP A 1 84 ? 1.794 -2.238 -2.245 1.00 90.81 84 ASP A C 1
ATOM 682 O O . ASP A 1 84 ? 2.922 -1.874 -2.600 1.00 90.81 84 ASP A O 1
ATOM 686 N N . TYR A 1 85 ? 1.057 -1.513 -1.413 1.00 90.81 85 TYR A N 1
ATOM 687 C CA . TYR A 1 85 ? 1.489 -0.235 -0.859 1.00 90.81 85 TYR A CA 1
ATOM 688 C C . TYR A 1 85 ? 2.722 -0.343 0.024 1.00 90.81 85 TYR A C 1
ATOM 690 O O . TYR A 1 85 ? 3.560 0.559 0.009 1.00 90.81 85 TYR A O 1
ATOM 698 N N . PHE A 1 86 ? 2.872 -1.452 0.747 1.00 91.38 86 PHE A N 1
ATOM 699 C CA . PHE A 1 86 ? 4.026 -1.666 1.608 1.00 91.38 86 PHE A CA 1
ATOM 700 C C . PHE A 1 86 ? 5.325 -1.647 0.801 1.00 91.38 86 PHE A C 1
ATOM 702 O O . PHE A 1 86 ? 6.268 -0.929 1.147 1.00 91.38 86 PHE A O 1
ATOM 709 N N . ARG A 1 87 ? 5.390 -2.408 -0.301 1.00 91.69 87 ARG A N 1
ATOM 710 C CA . ARG A 1 87 ? 6.573 -2.416 -1.172 1.00 91.69 87 ARG A CA 1
ATOM 711 C C . ARG A 1 87 ? 6.739 -1.099 -1.921 1.00 91.69 87 ARG A C 1
ATOM 713 O O . ARG A 1 87 ? 7.863 -0.602 -1.987 1.00 91.69 87 ARG A O 1
ATOM 720 N N . ALA A 1 88 ? 5.647 -0.519 -2.422 1.00 90.44 88 ALA A N 1
ATOM 721 C CA . ALA A 1 88 ? 5.685 0.762 -3.124 1.00 90.44 88 ALA A CA 1
ATOM 722 C C . ALA A 1 88 ? 6.285 1.876 -2.250 1.00 90.44 88 ALA A C 1
ATOM 724 O O . ALA A 1 88 ? 7.259 2.517 -2.644 1.00 90.44 88 ALA A O 1
ATOM 725 N N . ILE A 1 89 ? 5.771 2.060 -1.028 1.00 90.06 89 ILE A N 1
ATOM 726 C CA . ILE A 1 89 ? 6.255 3.091 -0.099 1.00 90.06 89 ILE A CA 1
ATOM 727 C C . ILE A 1 89 ? 7.715 2.834 0.289 1.00 90.06 89 ILE A C 1
ATOM 729 O O . ILE A 1 89 ? 8.508 3.771 0.341 1.00 90.06 89 ILE A O 1
ATOM 733 N N . ARG A 1 90 ? 8.116 1.574 0.508 1.00 90.00 90 ARG A N 1
ATOM 734 C CA . ARG A 1 90 ? 9.520 1.248 0.818 1.00 90.00 90 ARG A CA 1
ATOM 735 C C . ARG A 1 90 ? 10.474 1.590 -0.318 1.00 90.00 90 ARG A C 1
ATOM 737 O O . ARG A 1 90 ? 11.582 2.046 -0.050 1.00 90.00 90 ARG A O 1
ATOM 744 N N . ILE A 1 91 ? 10.065 1.375 -1.566 1.00 89.31 91 ILE A N 1
ATOM 745 C CA . ILE A 1 91 ? 10.844 1.820 -2.722 1.00 89.31 91 ILE A CA 1
ATOM 746 C C . ILE A 1 91 ? 10.953 3.344 -2.719 1.00 89.31 91 ILE A C 1
ATOM 748 O O . ILE A 1 91 ? 12.058 3.861 -2.844 1.00 89.31 91 ILE A O 1
ATOM 752 N N . ALA A 1 92 ? 9.851 4.057 -2.488 1.00 84.75 92 ALA A N 1
ATOM 753 C CA . ALA A 1 92 ? 9.866 5.515 -2.412 1.00 84.75 92 ALA A CA 1
ATOM 754 C C . ALA A 1 92 ? 10.867 6.026 -1.371 1.00 84.75 92 ALA A C 1
ATOM 756 O O . ALA A 1 92 ? 11.749 6.818 -1.685 1.00 84.75 92 ALA A O 1
ATOM 757 N N . VAL A 1 93 ? 10.783 5.514 -0.143 1.00 85.19 93 VAL A N 1
ATOM 758 C CA . VAL A 1 93 ? 11.672 5.919 0.952 1.00 85.19 93 VAL A CA 1
ATOM 759 C C . VAL A 1 93 ? 13.136 5.600 0.632 1.00 85.19 93 VAL A C 1
ATOM 761 O O . VAL A 1 93 ? 14.015 6.386 0.956 1.00 85.19 93 VAL A O 1
ATOM 764 N N . ASN A 1 94 ? 13.429 4.478 -0.027 1.00 85.00 94 ASN A N 1
ATOM 765 C CA . ASN A 1 94 ? 14.814 4.082 -0.295 1.00 85.00 94 ASN A CA 1
ATOM 766 C C . ASN A 1 94 ? 15.439 4.787 -1.506 1.00 85.00 94 ASN A C 1
ATOM 768 O O . ASN A 1 94 ? 16.636 5.064 -1.495 1.00 85.00 94 ASN A O 1
ATOM 772 N N . TYR A 1 95 ? 14.654 5.037 -2.553 1.00 78.88 95 TYR A N 1
ATOM 773 C CA . TYR A 1 95 ? 15.165 5.461 -3.860 1.00 78.88 95 TYR A CA 1
ATOM 774 C C . TYR A 1 95 ? 14.802 6.893 -4.217 1.00 78.88 95 TYR A C 1
ATOM 776 O O . TYR A 1 95 ? 15.496 7.506 -5.027 1.00 78.88 95 TYR A O 1
ATOM 784 N N . LEU A 1 96 ? 13.744 7.438 -3.614 1.00 71.62 96 LEU A N 1
ATOM 785 C CA . LEU A 1 96 ? 13.281 8.771 -3.954 1.00 71.62 96 LEU A CA 1
ATOM 786 C C . LEU A 1 96 ? 13.780 9.858 -3.022 1.00 71.62 96 LEU A C 1
ATOM 788 O O . LEU A 1 96 ? 13.713 10.999 -3.439 1.00 71.62 96 LEU A O 1
ATOM 792 N N . ASN A 1 97 ? 14.320 9.571 -1.834 1.00 67.31 97 ASN A N 1
ATOM 793 C CA . ASN A 1 97 ? 14.740 10.616 -0.880 1.00 67.31 97 ASN A CA 1
ATOM 794 C C . ASN A 1 97 ? 15.618 11.732 -1.492 1.00 67.31 97 ASN A C 1
ATOM 796 O O . ASN A 1 97 ? 15.510 12.878 -1.069 1.00 67.31 97 ASN A O 1
ATOM 800 N N . GLU A 1 98 ? 16.429 11.441 -2.516 1.00 57.75 98 GLU A N 1
ATOM 801 C CA . GLU A 1 98 ? 17.190 12.453 -3.277 1.00 57.75 98 GLU A CA 1
ATOM 802 C C . GLU A 1 98 ? 16.300 13.395 -4.122 1.00 57.75 98 GLU A C 1
ATOM 804 O O . GLU A 1 98 ? 16.630 14.562 -4.307 1.00 57.75 98 GLU A O 1
ATOM 809 N N . PHE A 1 99 ? 15.155 12.908 -4.599 1.00 55.22 99 PHE A N 1
ATOM 810 C CA . PHE A 1 99 ? 14.111 13.637 -5.328 1.00 55.22 99 PHE A CA 1
ATOM 811 C C . PHE A 1 99 ? 13.053 14.291 -4.410 1.00 55.22 99 PHE A C 1
ATOM 813 O O . PHE A 1 99 ? 12.242 15.083 -4.890 1.00 55.22 99 PHE A O 1
ATOM 820 N N . LEU A 1 100 ? 13.021 13.954 -3.111 1.00 56.38 100 LEU A N 1
ATOM 821 C CA . LEU A 1 100 ? 12.001 14.398 -2.140 1.00 56.38 100 LEU A CA 1
ATOM 822 C C . LEU A 1 100 ? 12.496 15.502 -1.164 1.00 56.38 100 LEU A C 1
ATOM 824 O O . LEU A 1 100 ? 11.821 15.786 -0.179 1.00 56.38 100 LEU A O 1
ATOM 828 N N . GLY A 1 101 ? 13.675 16.099 -1.375 1.00 55.38 101 GLY A N 1
ATOM 829 C CA . GLY A 1 101 ? 14.274 17.056 -0.424 1.00 55.38 101 GLY A CA 1
ATOM 830 C C . GLY A 1 101 ? 13.585 18.429 -0.331 1.00 55.38 101 GLY A C 1
ATOM 831 O O . GLY A 1 101 ? 13.629 19.055 0.725 1.00 55.38 101 GLY A O 1
ATOM 832 N N . ASP A 1 102 ? 12.925 18.866 -1.405 1.00 58.19 102 ASP A N 1
ATOM 833 C CA . ASP A 1 102 ? 12.140 20.106 -1.489 1.00 58.19 102 ASP A CA 1
ATOM 834 C C . ASP A 1 102 ? 10.659 19.789 -1.759 1.00 58.19 102 ASP A C 1
ATOM 836 O O . ASP A 1 102 ? 10.318 18.673 -2.160 1.00 58.19 102 ASP A O 1
ATOM 840 N N . GLU A 1 103 ? 9.769 20.781 -1.595 1.00 63.19 103 GLU A N 1
ATOM 841 C CA . GLU A 1 103 ? 8.383 20.650 -2.061 1.00 63.19 103 GLU A CA 1
ATOM 842 C C . GLU A 1 103 ? 8.390 20.263 -3.551 1.00 63.19 103 GLU A C 1
ATOM 844 O O . GLU A 1 103 ? 8.917 21.015 -4.383 1.00 63.19 103 GLU A O 1
ATOM 849 N N . PRO A 1 104 ? 7.823 19.104 -3.916 1.00 63.91 104 PRO A N 1
ATOM 850 C CA . PRO A 1 104 ? 7.921 18.607 -5.272 1.00 63.91 104 PRO A CA 1
ATOM 851 C C . PRO A 1 104 ? 7.124 19.477 -6.242 1.00 63.91 104 PRO A C 1
ATOM 853 O O . PRO A 1 104 ? 5.939 19.760 -6.049 1.00 63.91 104 PRO A O 1
ATOM 856 N N . LYS A 1 105 ? 7.783 19.873 -7.331 1.00 64.88 105 LYS A N 1
ATOM 857 C CA . LYS A 1 105 ? 7.205 20.679 -8.414 1.00 64.88 105 LYS A CA 1
ATOM 858 C C . LYS A 1 105 ? 7.231 19.894 -9.721 1.00 64.88 105 LYS A C 1
ATOM 860 O O . LYS A 1 105 ? 8.126 19.082 -9.938 1.00 64.88 105 LYS A O 1
ATOM 865 N N . GLY A 1 106 ? 6.259 20.156 -10.595 1.00 69.69 106 GLY A N 1
ATOM 866 C CA . GLY A 1 106 ? 6.138 19.452 -11.875 1.00 69.69 106 GLY A CA 1
ATOM 867 C C . GLY A 1 106 ? 6.021 17.936 -11.686 1.00 69.69 106 GLY A C 1
ATOM 868 O O . GLY A 1 106 ? 5.336 17.483 -10.775 1.00 69.69 106 GLY A O 1
ATOM 869 N N . GLU A 1 107 ? 6.737 17.169 -12.502 1.00 62.44 107 GLU A N 1
ATOM 870 C CA . GLU A 1 107 ? 6.702 15.695 -12.545 1.00 62.44 107 GLU A CA 1
ATOM 871 C C . GLU A 1 107 ? 7.082 15.019 -11.223 1.00 62.44 107 GLU A C 1
ATOM 873 O O . GLU A 1 107 ? 6.542 13.966 -10.879 1.00 62.44 107 GLU A O 1
ATOM 878 N N . ALA A 1 108 ? 7.957 15.647 -10.429 1.00 67.00 108 ALA A N 1
ATOM 879 C CA . ALA A 1 108 ? 8.299 15.142 -9.105 1.00 67.00 108 ALA A CA 1
ATOM 880 C C . ALA A 1 108 ? 7.055 15.058 -8.209 1.00 67.00 108 ALA A C 1
ATOM 882 O O . ALA A 1 108 ? 6.943 14.142 -7.401 1.00 67.00 108 ALA A O 1
ATOM 883 N N . LYS A 1 109 ? 6.083 15.966 -8.374 1.00 71.38 109 LYS A N 1
ATOM 884 C CA . LYS A 1 109 ? 4.842 15.976 -7.585 1.00 71.38 109 LYS A CA 1
ATOM 885 C C . LYS A 1 109 ? 3.990 14.747 -7.855 1.00 71.38 109 LYS A C 1
ATOM 887 O O . LYS A 1 109 ? 3.362 14.225 -6.939 1.00 71.38 109 LYS A O 1
ATOM 892 N N . ASP A 1 110 ? 3.972 14.284 -9.091 1.00 68.75 110 ASP A N 1
ATOM 893 C CA . ASP A 1 110 ? 3.166 13.138 -9.487 1.00 68.75 110 ASP A CA 1
ATOM 894 C C . ASP A 1 110 ? 3.849 11.839 -9.061 1.00 68.75 110 ASP A C 1
ATOM 896 O O . ASP A 1 110 ? 3.229 10.984 -8.428 1.00 68.75 110 ASP A O 1
ATOM 900 N N . ILE A 1 111 ? 5.174 11.759 -9.208 1.00 69.25 111 ILE A N 1
ATOM 901 C CA . ILE A 1 111 ? 5.955 10.685 -8.583 1.00 69.25 111 ILE A CA 1
ATOM 902 C C . ILE A 1 111 ? 5.678 10.637 -7.074 1.00 69.25 111 ILE A C 1
ATOM 904 O O . ILE A 1 111 ? 5.349 9.573 -6.566 1.00 69.25 111 ILE A O 1
ATOM 908 N N . TRP A 1 112 ? 5.708 11.772 -6.367 1.00 73.88 112 TRP A N 1
ATOM 909 C CA . TRP A 1 112 ? 5.352 11.841 -4.946 1.00 73.88 112 TRP A CA 1
ATOM 910 C C . TRP A 1 112 ? 3.956 11.291 -4.671 1.00 73.88 112 TRP A C 1
ATOM 912 O O . TRP A 1 112 ? 3.814 10.394 -3.845 1.00 73.88 112 TRP A O 1
ATOM 922 N N . LYS A 1 113 ? 2.927 11.798 -5.360 1.00 72.81 113 LYS A N 1
ATOM 923 C CA . LYS A 1 113 ? 1.537 11.368 -5.149 1.00 72.81 113 LYS A CA 1
ATOM 924 C C . LYS A 1 113 ? 1.358 9.860 -5.349 1.00 72.81 113 LYS A C 1
ATOM 926 O O . LYS A 1 113 ? 0.601 9.248 -4.602 1.00 72.81 113 LYS A O 1
ATOM 931 N N . SER A 1 114 ? 2.102 9.253 -6.276 1.00 70.00 114 SER A N 1
ATOM 932 C CA . SER A 1 114 ? 2.101 7.799 -6.502 1.00 70.00 114 SER A CA 1
ATOM 933 C C . SER A 1 114 ? 2.557 6.974 -5.285 1.00 70.00 114 SER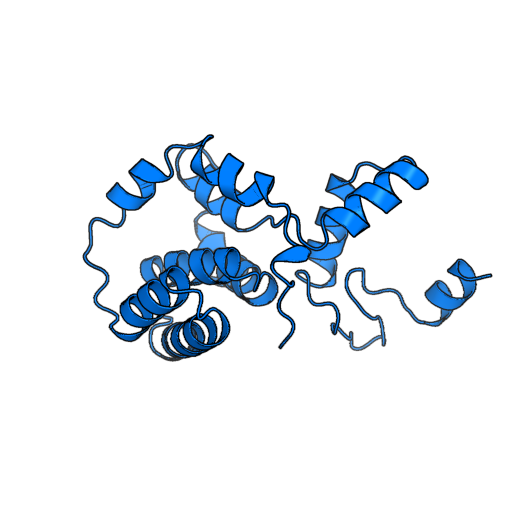 A C 1
ATOM 935 O O . SER A 1 114 ? 2.419 5.758 -5.293 1.00 70.00 114 SER A O 1
ATOM 937 N N . PHE A 1 115 ? 3.085 7.599 -4.225 1.00 79.44 115 PHE A N 1
ATOM 938 C CA . PHE A 1 115 ? 3.516 6.932 -2.988 1.00 79.44 115 PHE A CA 1
ATOM 939 C C . PHE A 1 115 ? 2.746 7.378 -1.732 1.00 79.44 115 PHE A C 1
ATOM 941 O O . PHE A 1 115 ? 3.192 7.134 -0.602 1.00 79.44 115 PHE A O 1
ATOM 948 N N . TYR A 1 116 ? 1.571 7.996 -1.909 1.00 86.06 116 TYR A N 1
ATOM 949 C CA . TYR A 1 116 ? 0.642 8.346 -0.823 1.00 86.06 116 TYR A CA 1
ATOM 950 C C . TYR A 1 116 ? -0.720 7.652 -0.990 1.00 86.06 116 TYR A C 1
ATOM 952 O O . TYR A 1 116 ? -1.733 8.316 -1.172 1.00 86.06 116 TYR A O 1
ATOM 960 N N . PRO A 1 117 ? -0.778 6.310 -0.917 1.00 88.25 117 PRO A N 1
ATOM 961 C CA . PRO A 1 117 ? -2.004 5.557 -1.178 1.00 88.25 117 PRO A CA 1
ATOM 962 C C . PRO A 1 117 ? -3.165 5.961 -0.272 1.00 88.25 117 PRO A C 1
ATOM 964 O O . PRO A 1 117 ? -2.958 6.315 0.889 1.00 88.25 117 PRO A O 1
ATOM 967 N N . ARG A 1 118 ? -4.384 5.807 -0.797 1.00 91.19 118 ARG A N 1
ATOM 968 C CA . ARG A 1 118 ? -5.645 5.786 -0.039 1.00 91.19 118 ARG A CA 1
ATOM 969 C C . ARG A 1 118 ? -6.161 4.348 0.069 1.00 91.19 118 ARG A C 1
ATOM 971 O O . ARG A 1 118 ? -7.200 4.001 -0.481 1.00 91.19 118 ARG A O 1
ATOM 978 N N . GLY A 1 119 ? -5.367 3.488 0.709 1.00 91.12 119 GLY A N 1
ATOM 979 C CA . GLY A 1 119 ? -5.742 2.096 0.968 1.00 91.12 119 GLY A CA 1
ATOM 980 C C . GLY A 1 119 ? -6.759 1.966 2.101 1.00 91.12 119 GLY A C 1
ATOM 981 O O . GLY A 1 119 ? -6.801 2.811 2.992 1.00 91.12 119 GLY A O 1
ATOM 982 N N . TYR A 1 120 ? -7.542 0.887 2.090 1.00 93.25 120 TYR A N 1
ATOM 983 C CA . TYR A 1 120 ? -8.682 0.680 2.995 1.00 93.25 120 TYR A CA 1
ATOM 984 C C . TYR A 1 120 ? -9.690 1.834 2.947 1.00 93.25 120 TYR A C 1
ATOM 986 O O . TYR A 1 120 ? -10.271 2.186 3.974 1.00 93.25 120 TYR A O 1
ATOM 994 N N . HIS A 1 121 ? -9.883 2.418 1.761 1.00 93.44 121 HIS A N 1
ATOM 995 C CA . HIS A 1 121 ? -10.637 3.651 1.540 1.00 93.44 121 HIS A CA 1
ATOM 996 C C . HIS A 1 121 ? -12.004 3.631 2.218 1.00 93.44 121 HIS A C 1
ATOM 998 O O . HIS A 1 121 ? -12.254 4.427 3.118 1.00 93.44 121 HIS A O 1
ATOM 1004 N N . ASP A 1 122 ? -12.838 2.647 1.881 1.00 93.88 122 ASP A N 1
ATOM 1005 C CA . ASP A 1 122 ? -14.190 2.518 2.428 1.00 93.88 122 ASP A CA 1
ATOM 1006 C C . ASP A 1 122 ? -14.203 2.453 3.960 1.00 93.88 122 ASP A C 1
ATOM 1008 O O . ASP A 1 122 ? -15.102 2.984 4.613 1.00 93.88 122 ASP A O 1
ATOM 1012 N N . THR A 1 123 ? -13.191 1.815 4.556 1.00 95.00 123 THR A N 1
ATOM 1013 C CA . THR A 1 123 ? -13.065 1.718 6.014 1.00 95.00 123 THR A CA 1
ATOM 1014 C C . THR A 1 123 ? -12.631 3.051 6.611 1.00 95.00 123 THR A C 1
ATOM 1016 O O . THR A 1 123 ? -13.226 3.498 7.592 1.00 95.00 123 THR A O 1
ATOM 1019 N N . VAL A 1 124 ? -11.619 3.692 6.023 1.00 96.12 124 VAL A N 1
ATOM 1020 C CA . VAL A 1 124 ? -11.101 4.977 6.497 1.00 96.12 124 VAL A CA 1
ATOM 1021 C C . VAL A 1 124 ? -12.161 6.064 6.379 1.00 96.12 124 VAL A C 1
ATOM 1023 O O . VAL A 1 124 ? -12.439 6.716 7.378 1.00 96.12 124 VAL A O 1
ATOM 1026 N N . GLU A 1 125 ? -12.803 6.225 5.220 1.00 96.25 125 GLU A N 1
ATOM 1027 C CA . GLU A 1 125 ? -13.838 7.247 5.010 1.00 96.25 125 GLU A CA 1
ATOM 1028 C C . GLU A 1 125 ? -15.033 7.048 5.944 1.00 96.25 125 GLU A C 1
ATOM 1030 O O . GLU A 1 125 ? -15.521 8.000 6.558 1.00 96.25 125 GLU A O 1
ATOM 1035 N N . LYS A 1 126 ? -15.483 5.796 6.111 1.00 96.69 126 LYS A N 1
ATOM 1036 C CA . LYS A 1 126 ? -16.585 5.472 7.020 1.00 96.69 126 LYS A CA 1
ATOM 1037 C C . LYS A 1 126 ? -16.283 5.934 8.444 1.00 96.69 126 LYS A C 1
ATOM 1039 O O . LYS A 1 126 ? -17.113 6.613 9.047 1.00 96.69 126 LYS A O 1
ATOM 1044 N N . TRP A 1 127 ? -15.132 5.547 8.992 1.00 96.06 127 TRP A N 1
ATOM 1045 C CA . TRP A 1 127 ? -14.786 5.871 10.378 1.00 96.06 127 TRP A CA 1
ATOM 1046 C C . TRP A 1 127 ? -14.372 7.332 10.555 1.00 96.06 127 TRP A C 1
ATOM 1048 O O . TRP A 1 127 ? -14.740 7.933 11.557 1.00 96.06 127 TRP A O 1
ATOM 1058 N N . ALA A 1 128 ? -13.709 7.937 9.567 1.00 97.44 128 ALA A N 1
ATOM 1059 C CA . ALA A 1 128 ? -13.425 9.371 9.544 1.00 97.44 128 ALA A CA 1
ATOM 1060 C C . ALA A 1 128 ? -14.711 10.198 9.675 1.00 97.44 128 ALA A C 1
ATOM 1062 O O . ALA A 1 128 ? -14.774 11.122 10.484 1.00 97.44 128 ALA A O 1
ATOM 1063 N N . ASN A 1 129 ? -15.752 9.826 8.925 1.00 97.50 129 ASN A N 1
ATOM 1064 C CA . ASN A 1 129 ? -17.045 10.498 8.978 1.00 97.50 129 ASN A CA 1
ATOM 1065 C C . ASN A 1 129 ? -17.766 10.284 10.320 1.00 97.50 129 ASN A C 1
ATOM 1067 O O . ASN A 1 129 ? -18.293 11.239 10.883 1.00 97.50 129 ASN A O 1
ATOM 1071 N N . ILE A 1 130 ? -17.773 9.054 10.849 1.00 97.62 130 ILE A N 1
ATOM 1072 C CA . ILE A 1 130 ? -18.412 8.741 12.143 1.00 97.62 130 ILE A CA 1
ATOM 1073 C C . ILE A 1 130 ? -17.748 9.516 13.289 1.00 97.62 130 ILE A C 1
ATOM 1075 O O . ILE A 1 130 ? -18.446 10.095 14.118 1.00 97.62 130 ILE A O 1
ATOM 1079 N N . GLU A 1 131 ? -16.416 9.566 13.306 1.00 96.44 131 GLU A N 1
ATOM 1080 C CA . GLU A 1 131 ? -15.634 10.206 14.371 1.00 96.44 131 GLU A CA 1
ATOM 1081 C C . GLU A 1 131 ? -15.381 11.706 14.123 1.00 96.44 131 GLU A C 1
ATOM 1083 O O . GLU A 1 131 ? -14.742 12.373 14.936 1.00 96.44 131 GLU A O 1
ATOM 1088 N N . ASN A 1 132 ? -15.874 12.258 13.006 1.00 97.06 132 ASN A N 1
ATOM 1089 C CA . ASN A 1 132 ? -15.650 13.643 12.579 1.00 97.06 132 ASN A CA 1
ATOM 1090 C C . ASN A 1 132 ? -14.154 14.035 12.552 1.00 97.06 132 ASN A C 1
ATOM 1092 O O . ASN A 1 132 ? -13.748 15.117 12.987 1.00 97.06 132 ASN A O 1
ATOM 1096 N N . VAL A 1 133 ? -13.322 13.129 12.034 1.00 96.94 133 VAL A N 1
ATOM 1097 C CA . VAL A 1 133 ? -11.877 13.312 11.852 1.00 96.94 133 VAL A CA 1
ATOM 1098 C C . VAL A 1 133 ? -11.579 13.461 10.365 1.00 96.94 133 VAL A C 1
ATOM 1100 O O . VAL A 1 133 ? -12.200 12.822 9.524 1.00 96.94 133 VAL A O 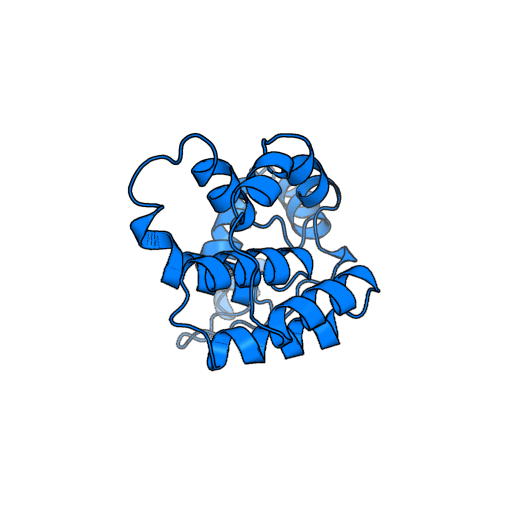1
ATOM 1103 N N . ASN A 1 134 ? -10.596 14.291 10.013 1.00 97.25 134 ASN A N 1
ATOM 1104 C CA . ASN A 1 134 ? -10.149 14.394 8.626 1.00 97.25 134 ASN A CA 1
ATOM 1105 C C . ASN A 1 134 ? -9.568 13.038 8.147 1.00 97.25 134 ASN A C 1
ATOM 1107 O O . ASN A 1 134 ? -8.576 12.588 8.729 1.00 97.25 134 ASN A O 1
ATOM 1111 N N . PRO A 1 135 ? -10.097 12.404 7.080 1.00 96.25 135 PRO A N 1
ATOM 1112 C CA . PRO A 1 135 ? -9.619 11.099 6.607 1.00 96.25 135 PRO A CA 1
ATOM 1113 C C . PRO A 1 135 ? -8.138 11.111 6.203 1.00 96.25 135 PRO A C 1
ATOM 1115 O O . PRO A 1 135 ? -7.431 10.126 6.414 1.00 96.25 135 PRO A O 1
ATOM 1118 N N . PHE A 1 136 ? -7.613 12.244 5.719 1.00 94.19 136 PHE A N 1
ATOM 1119 C CA . PHE A 1 136 ? -6.188 12.380 5.397 1.00 94.19 136 PHE A CA 1
ATOM 1120 C C . PHE A 1 136 ? -5.276 12.248 6.616 1.00 94.19 136 PHE A C 1
ATOM 1122 O O . PHE A 1 136 ? -4.144 11.783 6.473 1.00 94.19 136 PHE A O 1
ATOM 1129 N N . LEU A 1 137 ? -5.758 12.593 7.814 1.00 96.31 137 LEU A N 1
ATOM 1130 C CA . LEU A 1 137 ? -5.014 12.331 9.044 1.00 96.31 137 LEU A CA 1
ATOM 1131 C C . LEU A 1 137 ? -4.905 10.822 9.295 1.00 96.31 137 LEU A C 1
ATOM 1133 O O . LEU A 1 137 ? -3.822 10.335 9.605 1.00 96.31 137 LEU A O 1
ATOM 1137 N N . ILE A 1 138 ? -5.992 10.076 9.091 1.00 97.00 138 ILE A N 1
ATOM 1138 C CA . ILE A 1 138 ? -6.017 8.619 9.274 1.00 97.00 138 ILE A CA 1
ATOM 1139 C C . ILE A 1 138 ? -5.100 7.933 8.256 1.00 97.00 138 ILE A C 1
ATOM 1141 O O . ILE A 1 138 ? -4.253 7.133 8.652 1.00 97.00 138 ILE A O 1
ATOM 1145 N N . TYR A 1 139 ? -5.192 8.291 6.969 1.00 95.69 139 TYR A N 1
ATOM 1146 C CA . TYR A 1 139 ? -4.277 7.778 5.939 1.00 95.69 139 TYR A CA 1
ATOM 1147 C C . TYR A 1 139 ? -2.808 8.075 6.278 1.00 95.69 139 TYR A C 1
ATOM 1149 O O . TYR A 1 139 ? -1.946 7.212 6.113 1.00 95.69 139 TYR A O 1
ATOM 1157 N N . SER A 1 140 ? -2.514 9.276 6.792 1.00 94.50 140 SER A N 1
ATOM 1158 C CA . SER A 1 140 ? -1.152 9.662 7.185 1.00 94.50 140 SER A CA 1
ATOM 1159 C C . SER A 1 140 ? -0.632 8.823 8.355 1.00 94.50 140 SER A C 1
ATOM 1161 O O . SER A 1 140 ? 0.511 8.375 8.312 1.00 94.50 140 SER A O 1
ATOM 1163 N N . VAL A 1 141 ? -1.475 8.555 9.362 1.00 96.56 141 VAL A N 1
ATOM 1164 C CA . VAL A 1 141 ? -1.132 7.674 10.490 1.00 96.56 141 VAL A CA 1
ATOM 1165 C C . VAL A 1 141 ? -0.904 6.241 10.011 1.00 96.56 141 VAL A C 1
ATOM 1167 O O . VAL A 1 141 ? 0.123 5.657 10.329 1.00 96.56 141 VAL A O 1
ATOM 1170 N N . ILE A 1 142 ? -1.802 5.678 9.194 1.00 96.62 142 ILE A N 1
ATOM 1171 C CA . ILE A 1 142 ? -1.639 4.312 8.662 1.00 96.62 142 ILE A CA 1
ATOM 1172 C C . ILE A 1 142 ? -0.344 4.185 7.857 1.00 96.62 142 ILE A C 1
ATOM 1174 O O . ILE A 1 142 ? 0.373 3.183 7.975 1.00 96.62 142 ILE A O 1
ATOM 1178 N N . ARG A 1 143 ? -0.047 5.197 7.031 1.00 94.00 143 ARG A N 1
ATOM 1179 C CA . ARG A 1 143 ? 1.197 5.257 6.272 1.00 94.00 143 ARG A CA 1
ATOM 1180 C C . ARG A 1 143 ? 2.378 5.199 7.230 1.00 94.00 143 ARG A C 1
ATOM 1182 O O . ARG A 1 143 ? 3.190 4.303 7.076 1.00 94.00 143 ARG A O 1
ATOM 1189 N N . GLU A 1 144 ? 2.462 6.091 8.207 1.00 93.81 144 GLU A N 1
ATOM 1190 C CA . GLU A 1 144 ? 3.641 6.162 9.074 1.00 93.81 144 GLU A CA 1
ATOM 1191 C C . GLU A 1 144 ? 3.805 4.941 9.988 1.00 93.81 144 GLU A C 1
ATOM 1193 O O . GLU A 1 144 ? 4.916 4.453 10.175 1.00 93.81 144 GLU A O 1
ATOM 1198 N N . GLU A 1 145 ? 2.703 4.389 10.493 1.00 95.31 145 GLU A N 1
ATOM 1199 C CA . GLU A 1 145 ? 2.737 3.285 11.454 1.00 95.31 145 GLU A CA 1
ATOM 1200 C C . GLU A 1 145 ? 3.017 1.921 10.805 1.00 95.31 145 GLU A C 1
ATOM 1202 O O . GLU A 1 145 ? 3.660 1.055 11.401 1.00 95.31 145 GLU A O 1
ATOM 1207 N N . SER A 1 146 ? 2.527 1.680 9.583 1.00 95.31 146 SER A N 1
ATOM 1208 C CA . SER A 1 146 ? 2.577 0.329 8.997 1.00 95.31 146 SER A CA 1
ATOM 1209 C C . SER A 1 146 ? 2.915 0.255 7.514 1.00 95.31 146 SER A C 1
ATOM 1211 O O . SER A 1 146 ? 3.042 -0.8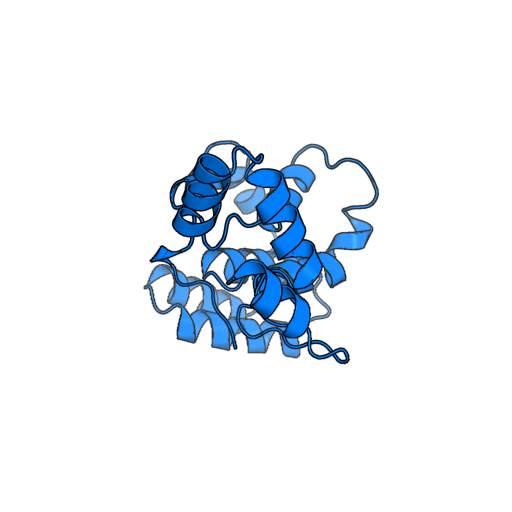56 6.991 1.00 95.31 146 SER A O 1
ATOM 1213 N N . TYR A 1 147 ? 3.015 1.386 6.809 1.00 94.06 147 TYR A N 1
ATOM 1214 C CA . TYR A 1 147 ? 2.997 1.426 5.342 1.00 94.06 147 TYR A CA 1
ATOM 1215 C C . TYR A 1 147 ? 1.866 0.560 4.760 1.00 94.06 147 TYR A C 1
ATOM 1217 O O . TYR A 1 147 ? 2.075 -0.190 3.808 1.00 94.06 147 TYR A O 1
ATOM 1225 N N . TYR A 1 148 ? 0.670 0.644 5.359 1.00 94.19 148 TYR A N 1
ATOM 1226 C CA . TYR A 1 148 ? -0.524 -0.115 4.961 1.00 94.19 148 TYR A CA 1
ATOM 1227 C C . TYR A 1 148 ? -0.418 -1.642 5.108 1.00 94.19 148 TYR A C 1
ATOM 1229 O O . TYR A 1 148 ? -1.169 -2.381 4.471 1.00 94.19 148 TYR A O 1
ATOM 1237 N N . ASN A 1 149 ? 0.474 -2.144 5.965 1.00 93.12 149 ASN A N 1
ATOM 1238 C CA . ASN A 1 149 ? 0.553 -3.569 6.271 1.00 93.12 149 ASN A CA 1
ATOM 1239 C C . ASN A 1 149 ? -0.407 -3.951 7.425 1.00 93.12 149 ASN A C 1
ATOM 1241 O O . ASN A 1 149 ? -0.074 -3.730 8.592 1.00 93.12 149 ASN A O 1
ATOM 1245 N N . PRO A 1 150 ? -1.561 -4.597 7.161 1.00 92.38 150 PRO A N 1
ATOM 1246 C CA . PRO A 1 150 ? -2.518 -5.018 8.193 1.00 92.38 150 PRO A CA 1
ATOM 1247 C C . PRO A 1 150 ? -1.973 -6.096 9.136 1.00 92.38 150 PRO A C 1
ATOM 1249 O O . PRO A 1 150 ? -2.526 -6.307 10.212 1.00 92.38 150 PRO A O 1
ATOM 1252 N N . PHE A 1 151 ? -0.884 -6.770 8.761 1.00 93.00 151 PHE A N 1
ATOM 1253 C CA . PHE A 1 151 ? -0.215 -7.776 9.585 1.00 93.00 151 PHE A CA 1
ATOM 1254 C C . PHE A 1 151 ? 1.048 -7.228 10.265 1.00 93.00 151 PHE A C 1
ATOM 1256 O O . PHE A 1 151 ? 1.860 -8.009 10.764 1.00 93.00 151 PHE A O 1
ATOM 1263 N N . ALA A 1 152 ? 1.249 -5.905 10.274 1.00 93.69 152 ALA A N 1
ATOM 1264 C CA . ALA A 1 152 ? 2.388 -5.287 10.941 1.00 93.69 152 ALA A CA 1
ATOM 1265 C C . ALA A 1 152 ? 2.377 -5.590 12.449 1.00 93.69 152 ALA A C 1
ATOM 1267 O O . ALA A 1 152 ? 1.362 -5.403 13.127 1.00 93.69 152 ALA A O 1
ATOM 1268 N N . LEU A 1 153 ? 3.522 -6.043 12.963 1.00 95.56 153 LEU A N 1
ATOM 1269 C CA . LEU A 1 153 ? 3.758 -6.347 14.371 1.00 95.56 153 LEU A CA 1
ATOM 1270 C C . LEU A 1 153 ? 5.071 -5.691 14.805 1.00 95.56 153 LEU A C 1
ATOM 1272 O O . LEU A 1 153 ? 6.131 -6.040 14.280 1.00 95.56 153 LEU A O 1
ATOM 1276 N N . SER A 1 154 ? 5.008 -4.763 15.759 1.00 93.31 154 SER A N 1
ATOM 1277 C CA . SER A 1 154 ? 6.206 -4.118 16.301 1.00 93.31 154 SER A CA 1
ATOM 1278 C C . SER A 1 154 ? 6.902 -4.973 17.365 1.00 93.31 154 SER A C 1
ATOM 1280 O O . SER A 1 154 ? 6.328 -5.894 17.953 1.00 93.31 154 SER A O 1
ATOM 1282 N N . VAL A 1 155 ? 8.140 -4.594 17.696 1.00 92.19 155 VAL A N 1
ATOM 1283 C CA . VAL A 1 155 ? 8.889 -5.138 18.844 1.00 92.19 155 VAL A CA 1
ATOM 1284 C C . VAL A 1 155 ? 8.194 -4.889 20.187 1.00 92.19 155 VAL A C 1
ATOM 1286 O O . VAL A 1 155 ? 8.320 -5.696 21.103 1.00 92.19 155 VAL A O 1
ATOM 1289 N N . SER A 1 156 ? 7.427 -3.800 20.301 1.00 89.62 156 SER A N 1
ATOM 1290 C CA . SER A 1 156 ? 6.603 -3.469 21.468 1.00 89.62 156 SER A CA 1
ATOM 1291 C C . SER A 1 156 ? 5.209 -4.112 21.416 1.00 89.62 156 SER A C 1
ATOM 1293 O O . SER A 1 156 ? 4.347 -3.770 22.225 1.00 89.62 156 SER A O 1
ATOM 1295 N N . ASN A 1 157 ? 4.991 -5.066 20.500 1.00 93.50 157 ASN A N 1
ATOM 1296 C CA . ASN A 1 157 ? 3.742 -5.806 20.306 1.00 93.50 157 ASN A CA 1
ATOM 1297 C C . ASN A 1 157 ? 2.550 -4.927 19.874 1.00 93.50 157 ASN A C 1
ATOM 1299 O O . ASN A 1 157 ? 1.397 -5.308 20.080 1.00 93.50 157 ASN A O 1
ATOM 1303 N N . ALA A 1 158 ? 2.818 -3.774 19.257 1.00 95.94 158 ALA A N 1
ATOM 1304 C CA . ALA A 1 158 ? 1.824 -2.978 18.542 1.00 95.94 158 ALA A CA 1
ATOM 1305 C C . ALA A 1 158 ? 1.395 -3.691 17.248 1.00 95.94 158 ALA A C 1
ATOM 1307 O O . ALA A 1 158 ? 2.203 -4.406 16.650 1.00 95.94 158 ALA A O 1
ATOM 1308 N N . ARG A 1 159 ? 0.119 -3.569 16.850 1.00 95.69 159 ARG A N 1
ATOM 1309 C CA . ARG A 1 159 ? -0.477 -4.423 15.805 1.00 95.69 159 ARG A CA 1
ATOM 1310 C C . ARG A 1 159 ? -1.290 -3.652 14.770 1.00 95.69 159 ARG A C 1
ATOM 1312 O O . ARG A 1 159 ? -2.041 -2.738 15.106 1.00 95.69 159 ARG A O 1
ATOM 1319 N N . GLY A 1 160 ? -1.216 -4.126 13.529 1.00 94.56 160 GLY A N 1
ATOM 1320 C CA . GLY A 1 160 ? -2.095 -3.727 12.434 1.00 94.56 160 GLY A CA 1
ATOM 1321 C C . GLY A 1 160 ? -1.763 -2.373 11.812 1.00 94.56 160 GLY A C 1
ATOM 1322 O O . GLY A 1 160 ? -0.681 -1.826 12.017 1.00 94.56 160 GLY A O 1
ATOM 1323 N N . LEU A 1 161 ? -2.720 -1.841 11.048 1.00 95.31 161 LEU A N 1
ATOM 1324 C CA . LEU A 1 161 ? -2.538 -0.655 10.202 1.00 95.31 161 LEU A CA 1
ATOM 1325 C C . LEU A 1 161 ? -2.093 0.595 10.969 1.00 95.31 161 LEU A C 1
ATOM 1327 O O . LEU A 1 161 ? -1.275 1.358 10.470 1.00 95.31 161 LEU A O 1
ATOM 1331 N N . MET A 1 162 ? -2.623 0.787 12.176 1.00 96.31 162 MET A N 1
ATOM 1332 C CA . MET A 1 162 ? -2.353 1.956 13.022 1.00 96.31 162 MET A CA 1
ATOM 1333 C C . MET A 1 162 ? -1.490 1.615 14.244 1.00 96.31 162 MET A C 1
ATOM 1335 O O . MET A 1 162 ? -1.449 2.394 15.186 1.00 96.31 162 MET A O 1
ATOM 1339 N N . GLN A 1 163 ? -0.868 0.427 14.264 1.00 97.00 163 GLN A N 1
ATOM 1340 C CA . GLN A 1 163 ? 0.010 -0.029 15.351 1.00 97.00 163 GLN A CA 1
ATOM 1341 C C . GLN A 1 163 ? -0.585 0.197 16.756 1.00 97.00 163 GLN A C 1
ATOM 1343 O O . GLN A 1 163 ? 0.032 0.763 17.657 1.00 97.00 163 GLN A O 1
ATOM 1348 N N . ILE A 1 164 ? -1.799 -0.306 16.981 1.00 96.19 164 ILE A N 1
ATOM 1349 C CA . ILE A 1 164 ? -2.438 -0.222 18.298 1.00 96.19 164 ILE A CA 1
ATOM 1350 C C . ILE A 1 164 ? -1.843 -1.293 19.216 1.00 96.19 164 ILE A C 1
ATOM 1352 O O . ILE A 1 164 ? -1.769 -2.473 18.857 1.00 96.19 164 ILE A O 1
ATOM 1356 N N . ILE A 1 165 ? -1.426 -0.902 20.421 1.00 95.56 165 ILE A N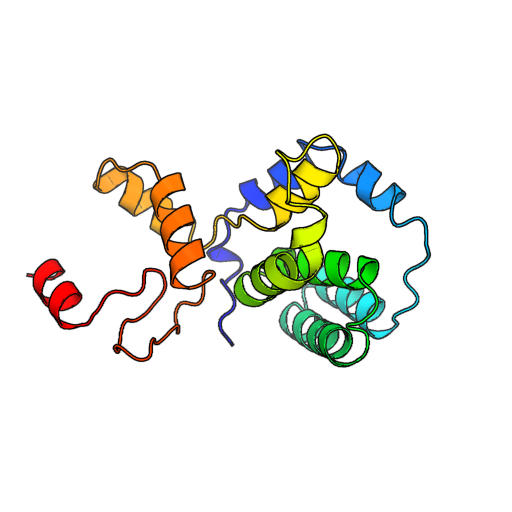 1
ATOM 1357 C CA . ILE A 1 165 ? -0.985 -1.859 21.443 1.00 95.56 165 ILE A CA 1
ATOM 1358 C C . ILE A 1 165 ? -2.197 -2.551 22.093 1.00 95.56 165 ILE A C 1
ATOM 1360 O O . ILE A 1 165 ? -3.208 -1.893 22.351 1.00 95.56 165 ILE A O 1
ATOM 1364 N N . PRO A 1 166 ? -2.130 -3.859 22.415 1.00 95.19 166 PRO A N 1
ATOM 1365 C CA . PRO A 1 166 ? -3.293 -4.607 22.896 1.00 95.19 166 PRO A CA 1
ATOM 1366 C C . PRO A 1 166 ? -4.004 -4.026 24.130 1.00 95.19 166 PRO A C 1
ATOM 1368 O O . PRO A 1 166 ? -5.234 -4.041 24.131 1.00 95.19 166 PRO A O 1
ATOM 1371 N N . PRO A 1 167 ? -3.310 -3.485 25.157 1.00 95.31 167 PRO A N 1
ATOM 1372 C CA . PRO A 1 167 ? -3.992 -2.849 26.286 1.00 95.31 167 PRO A CA 1
ATOM 1373 C C . PRO A 1 167 ? -4.842 -1.643 25.866 1.00 95.31 167 PRO A C 1
ATOM 1375 O O . PRO A 1 167 ? -5.992 -1.538 26.280 1.00 95.31 167 PRO A O 1
ATOM 1378 N N . THR A 1 168 ? -4.311 -0.779 24.998 1.00 94.31 168 THR A N 1
ATOM 1379 C CA . THR A 1 168 ? -5.046 0.367 24.442 1.00 94.31 168 THR A CA 1
ATOM 1380 C C . THR A 1 168 ? -6.210 -0.096 23.578 1.00 94.31 168 THR A C 1
ATOM 1382 O O . THR A 1 168 ? -7.306 0.428 23.714 1.00 94.31 168 THR A O 1
ATOM 1385 N N . GLY A 1 169 ? -6.006 -1.117 22.741 1.00 93.50 169 GLY A N 1
ATOM 1386 C CA . GLY A 1 169 ? -7.081 -1.690 21.929 1.00 93.50 169 GLY A CA 1
ATOM 1387 C C . GLY A 1 169 ? -8.222 -2.259 22.773 1.00 93.50 169 GLY A C 1
ATOM 1388 O O . GLY A 1 169 ? -9.381 -2.089 22.416 1.00 93.50 169 GLY A O 1
ATOM 1389 N N . LYS A 1 170 ? -7.908 -2.883 23.918 1.00 95.12 170 LYS A N 1
ATOM 1390 C CA . LYS A 1 170 ? -8.925 -3.354 24.863 1.00 95.12 170 LYS A CA 1
ATOM 1391 C C . LYS A 1 170 ? -9.699 -2.190 25.481 1.00 95.12 170 LYS A C 1
ATOM 1393 O O . LYS A 1 170 ? -10.916 -2.248 25.498 1.00 95.12 170 LYS A O 1
ATOM 1398 N N . TRP A 1 171 ? -9.002 -1.148 25.933 1.00 96.00 171 TRP A N 1
ATOM 1399 C CA . TRP A 1 171 ? -9.632 0.055 26.486 1.00 96.00 171 TRP A CA 1
ATOM 1400 C C . TRP A 1 171 ? -10.546 0.769 25.475 1.00 96.00 171 TRP A C 1
ATOM 1402 O O . TRP A 1 171 ? -11.605 1.239 25.857 1.00 96.00 171 TRP A O 1
ATOM 1412 N N . ILE A 1 172 ? -10.175 0.810 24.189 1.00 92.38 172 ILE A N 1
ATOM 1413 C CA . ILE A 1 172 ? -11.016 1.381 23.116 1.00 92.38 172 ILE A CA 1
ATOM 1414 C C . ILE A 1 172 ? -12.288 0.548 22.873 1.00 92.38 172 ILE A C 1
ATOM 1416 O O . ILE A 1 172 ? -13.292 1.084 22.418 1.00 92.38 172 ILE A O 1
ATOM 1420 N N . ALA A 1 173 ? -12.236 -0.765 23.114 1.00 92.81 173 ALA A N 1
ATOM 1421 C CA . ALA A 1 173 ? -13.340 -1.686 22.839 1.00 92.81 173 ALA A CA 1
ATOM 1422 C C . ALA A 1 173 ? -14.363 -1.805 23.985 1.00 92.81 173 ALA A C 1
ATOM 1424 O O . ALA A 1 173 ? -15.364 -2.505 23.815 1.00 92.81 173 ALA A O 1
ATOM 1425 N N . GLU A 1 174 ? -14.078 -1.199 25.140 1.00 88.12 174 GLU A N 1
ATOM 1426 C CA . GLU A 1 174 ? -14.971 -1.118 26.305 1.00 88.12 174 GLU A CA 1
ATOM 1427 C C . GLU A 1 174 ? -16.003 0.006 26.138 1.00 88.12 174 GLU A C 1
ATOM 1429 O O . GLU A 1 174 ? -17.184 -0.254 26.468 1.00 88.12 174 GLU A O 1
#

Sequence (174 aa):
MAIAKLEEIDPNYIENLEENSDYNKIEIISSGEIKSEHYKKAKELFVLGFNYDAINELEIVKNKENNDKELMVEVGKLFFKTGDYFRAIRIAVNYLNEFLGDEPKGEAKDIWKSFYPRGYHDTVEKWANIENVNPFLIYSVIREESYYNPFALSVSNARGLMQIIPPTGKWIAE

Foldseek 3Di:
DDFQDPVQFDPVLVVCLVVVACVVVVVVVVVPDPPDPLQVVLVVCVVVVVLVSSLVSLVVCCVPVVVPLVVLLSSLLSCLVSRNQVSNLVSCVVRCPVVVVDDHDHPSVSSVSSNQTCGSVVVLVVVCVVVVHDSSVVSVQLCVQPSQGQQDADPQRQGGSNRHHPVRVVVVVD

Organism: NCBI:txid412755

Secondary structure (DSSP, 8-state):
-----GGGB-HHHHHHHHHSSTHHHHHHH--S----HHHHHHHHHHHTT-HHHHHHHHHHHHHHSTT-HHHHHHHHHHHHHTT-HHHHHHHIIIIITTT-SS---THHHHHHHTTS--BTHHHHHHHHHHTT--HHHHHHHHHHHHTT-TT-B-TT--BTTTTB-HHHHHHHT-